Protein AF-A0A838JLZ0-F1 (afdb_monomer_lite)

Sequence (67 aa):
YGANRLAEGKLPACAEMCSTKALLGGDGDVVADIYRERVLTRGKGSEVWGWGTAYGKPQAPQPGAKS

Secondary structure (DSSP, 8-state):
----TTTTTPPPHHHHT-TTS-S--S-HHHHHHHHHHHHHHHT--GGG-SHHHHS----PPPTT---

Foldseek 3Di:
DDDPQVVVVHWDPCCVPDPPNPDDDDDPVVVVVVLVVVCVVVVHHCVCDDDCNVPNDPPDPDPDDDD

Radius of gyration: 19.8 Å; chains: 1; bounding box: 46×37×46 Å

Structure (mmCIF, N/CA/C/O backbone):
data_AF-A0A838JLZ0-F1
#
_entry.id   AF-A0A838JLZ0-F1
#
loop_
_atom_site.group_PDB
_atom_site.id
_atom_site.type_symbol
_atom_site.label_atom_id
_atom_site.label_alt_id
_atom_site.label_comp_id
_atom_site.label_asym_id
_atom_site.label_entity_id
_atom_site.label_seq_id
_atom_site.pdbx_PDB_ins_code
_atom_site.Cartn_x
_atom_site.Cartn_y
_atom_site.Cartn_z
_atom_site.occupancy
_atom_site.B_iso_or_equiv
_atom_site.auth_seq_id
_atom_site.auth_comp_id
_atom_site.auth_asym_id
_atom_site.auth_atom_id
_atom_site.pdbx_PDB_model_num
ATOM 1 N N . TYR A 1 1 ? 9.304 18.592 -14.706 1.00 55.47 1 TYR A N 1
ATOM 2 C CA . TYR A 1 1 ? 9.131 17.331 -15.454 1.00 55.47 1 TYR A CA 1
ATOM 3 C C . TYR A 1 1 ? 9.239 16.195 -14.447 1.00 55.47 1 TYR A C 1
ATOM 5 O O . TYR A 1 1 ? 10.199 16.197 -13.687 1.00 55.47 1 TYR A O 1
ATOM 13 N N . GLY A 1 2 ? 8.226 15.334 -14.334 1.00 82.31 2 GLY A N 1
ATOM 14 C CA . GLY A 1 2 ? 8.202 14.227 -13.367 1.00 82.31 2 GLY A CA 1
ATOM 15 C C . GLY A 1 2 ? 8.622 12.909 -14.018 1.00 82.31 2 GLY A C 1
ATOM 16 O O . GLY A 1 2 ? 8.392 12.721 -15.209 1.00 82.31 2 GLY A O 1
ATOM 17 N N . ALA A 1 3 ? 9.234 12.009 -13.250 1.00 85.25 3 ALA A N 1
ATOM 18 C CA . ALA A 1 3 ? 9.544 10.657 -13.710 1.00 85.25 3 ALA A CA 1
ATOM 19 C C . ALA A 1 3 ? 8.297 9.763 -13.627 1.00 85.25 3 ALA A C 1
ATOM 21 O O . ALA A 1 3 ? 7.625 9.725 -12.591 1.00 85.25 3 ALA A O 1
ATOM 22 N N . ASN A 1 4 ? 7.998 9.025 -14.698 1.00 90.31 4 ASN A N 1
ATOM 23 C CA . ASN A 1 4 ? 6.911 8.049 -14.715 1.00 90.31 4 ASN A CA 1
ATOM 24 C C . ASN A 1 4 ? 7.416 6.690 -14.204 1.00 90.31 4 ASN A C 1
ATOM 26 O O . ASN A 1 4 ? 7.736 5.796 -14.982 1.00 90.31 4 ASN A O 1
ATOM 30 N N . ARG A 1 5 ? 7.469 6.541 -12.875 1.00 92.75 5 ARG A N 1
ATOM 31 C CA . ARG A 1 5 ? 7.976 5.332 -12.196 1.00 92.75 5 ARG A CA 1
ATOM 32 C C . ARG A 1 5 ? 7.266 4.046 -12.622 1.00 92.75 5 ARG A C 1
ATOM 34 O O . ARG A 1 5 ? 7.914 3.011 -12.725 1.00 92.75 5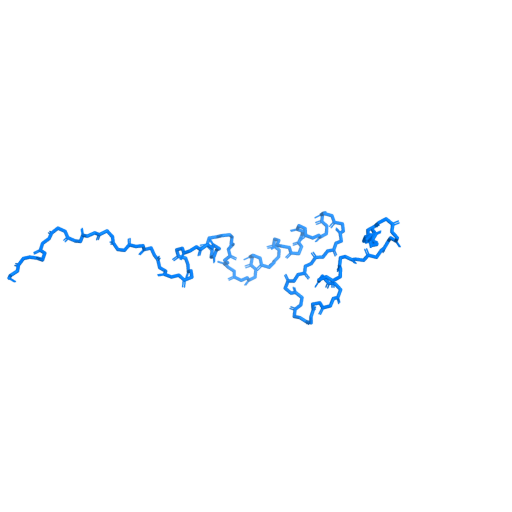 ARG A O 1
ATOM 41 N N . LEU A 1 6 ? 5.963 4.125 -12.897 1.00 89.31 6 LEU A N 1
ATOM 42 C CA . LEU A 1 6 ? 5.165 2.967 -13.301 1.00 89.31 6 LEU A CA 1
ATOM 43 C C . LEU A 1 6 ? 5.642 2.402 -14.642 1.00 89.31 6 LEU A C 1
ATOM 45 O O . LEU A 1 6 ? 5.788 1.193 -14.780 1.00 89.31 6 LEU A O 1
ATOM 49 N N . ALA A 1 7 ? 5.952 3.276 -15.605 1.00 91.31 7 ALA A N 1
ATOM 50 C CA . ALA A 1 7 ? 6.489 2.864 -16.903 1.00 91.31 7 ALA A CA 1
ATOM 51 C C . ALA A 1 7 ? 7.903 2.258 -16.801 1.00 91.31 7 ALA A C 1
ATOM 53 O O . ALA A 1 7 ? 8.313 1.503 -17.675 1.00 91.31 7 ALA A O 1
ATOM 54 N N . GLU A 1 8 ? 8.636 2.558 -15.727 1.00 90.75 8 GLU A N 1
ATOM 55 C CA . GLU A 1 8 ? 9.955 1.986 -15.423 1.00 90.75 8 GLU A CA 1
ATOM 56 C C . GLU A 1 8 ? 9.868 0.668 -14.627 1.00 90.75 8 GLU A C 1
ATOM 58 O O . GLU A 1 8 ? 10.897 0.141 -14.206 1.00 90.75 8 GLU A O 1
ATOM 63 N N . GLY A 1 9 ? 8.658 0.154 -14.365 1.00 90.88 9 GLY A N 1
ATOM 64 C CA . GLY A 1 9 ? 8.442 -1.054 -13.560 1.00 90.88 9 GLY A CA 1
ATOM 65 C C . GLY A 1 9 ? 8.688 -0.860 -12.060 1.00 90.88 9 GLY A C 1
ATOM 66 O O . GLY A 1 9 ? 8.816 -1.835 -11.323 1.00 90.88 9 GLY A O 1
ATOM 67 N N . LYS A 1 10 ? 8.770 0.391 -11.595 1.00 91.62 10 LYS A N 1
ATOM 68 C CA . LYS A 1 10 ? 8.922 0.732 -10.177 1.00 91.62 10 LYS A CA 1
ATOM 69 C C . LYS A 1 10 ? 7.558 0.983 -9.559 1.00 91.62 10 LYS A C 1
ATOM 71 O O . LYS A 1 10 ? 6.647 1.511 -10.206 1.00 91.62 10 LYS A 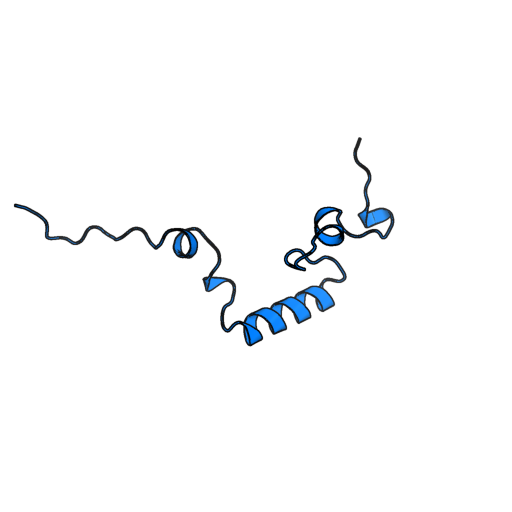O 1
ATOM 76 N N . LEU A 1 11 ? 7.428 0.673 -8.277 1.00 90.31 11 LEU A N 1
ATOM 77 C CA . LEU A 1 11 ? 6.205 0.976 -7.553 1.00 90.31 11 LEU A CA 1
ATOM 78 C C . LEU A 1 11 ? 6.069 2.501 -7.342 1.00 90.31 11 LEU A C 1
ATOM 80 O O . LEU A 1 11 ? 7.051 3.261 -7.405 1.00 90.31 11 LEU A O 1
ATOM 84 N N . PRO A 1 12 ? 4.840 2.988 -7.081 1.00 91.50 12 PRO A N 1
ATOM 85 C CA . PRO A 1 12 ? 4.623 4.365 -6.662 1.00 91.50 12 PRO A CA 1
ATOM 86 C C . PRO A 1 12 ? 5.487 4.705 -5.446 1.00 91.50 12 PRO A C 1
ATOM 88 O O . PRO A 1 12 ? 5.520 3.954 -4.474 1.00 91.50 12 PRO A O 1
ATOM 91 N N . ALA A 1 13 ? 6.133 5.873 -5.467 1.00 91.69 13 ALA A N 1
ATOM 92 C CA . ALA A 1 13 ? 7.074 6.283 -4.423 1.00 91.69 13 ALA A CA 1
ATOM 93 C C . ALA A 1 13 ? 6.460 6.225 -3.008 1.00 91.69 13 ALA A C 1
ATOM 95 O O . ALA A 1 13 ? 7.112 5.801 -2.059 1.00 91.69 13 ALA A O 1
ATOM 96 N N . CYS A 1 14 ? 5.179 6.585 -2.872 1.00 91.31 14 CYS A N 1
ATOM 97 C CA . CYS A 1 14 ? 4.466 6.520 -1.597 1.00 91.31 14 CYS A CA 1
ATOM 98 C C . CYS A 1 14 ? 4.275 5.080 -1.095 1.00 91.31 14 CYS A C 1
ATOM 100 O O . CYS A 1 14 ? 4.348 4.846 0.107 1.00 91.31 14 CYS A O 1
ATOM 102 N N . ALA A 1 15 ? 4.027 4.126 -1.997 1.00 93.94 15 ALA A N 1
ATOM 103 C CA . ALA A 1 15 ? 3.874 2.718 -1.641 1.00 93.94 15 ALA A CA 1
ATOM 104 C C . ALA A 1 15 ? 5.231 2.081 -1.300 1.00 93.94 15 ALA A C 1
ATOM 106 O O . ALA A 1 15 ? 5.320 1.364 -0.308 1.00 93.94 15 ALA A O 1
ATOM 107 N N . GLU A 1 16 ? 6.296 2.400 -2.047 1.00 90.19 16 GLU A N 1
ATOM 108 C CA . GLU A 1 16 ? 7.653 1.893 -1.767 1.00 90.19 16 GLU A CA 1
ATOM 109 C C . GLU A 1 16 ? 8.215 2.387 -0.433 1.00 90.19 16 GLU A C 1
ATOM 111 O O . GLU A 1 16 ? 8.864 1.630 0.283 1.00 90.19 16 GLU A O 1
ATOM 116 N N . MET A 1 17 ? 7.958 3.647 -0.078 1.00 93.69 17 MET A N 1
ATOM 117 C CA . MET A 1 17 ? 8.460 4.238 1.167 1.00 93.69 17 MET A CA 1
ATOM 118 C C . MET A 1 17 ? 7.567 3.949 2.385 1.00 93.69 17 MET A C 1
ATOM 120 O O . MET A 1 17 ? 7.892 4.361 3.500 1.00 93.69 17 MET A O 1
ATOM 124 N N . CYS A 1 18 ? 6.430 3.267 2.215 1.00 93.75 18 CYS A N 1
ATOM 125 C CA . CYS A 1 18 ? 5.491 3.037 3.308 1.00 93.75 18 CYS A CA 1
ATOM 126 C C . CYS A 1 18 ? 6.003 1.960 4.282 1.00 93.75 18 CYS A C 1
ATOM 128 O O . CYS A 1 18 ? 5.848 0.762 4.052 1.00 93.75 18 CYS A O 1
ATOM 130 N N . SER A 1 19 ? 6.534 2.381 5.430 1.00 94.25 19 SER A N 1
ATOM 131 C CA . SER A 1 19 ? 7.054 1.481 6.474 1.00 94.25 19 SER A CA 1
ATOM 132 C C . SER A 1 19 ? 5.986 0.594 7.127 1.00 94.25 19 SER A C 1
ATOM 134 O O . SER A 1 19 ? 6.271 -0.525 7.546 1.00 94.25 19 SER A O 1
ATOM 136 N N . THR A 1 20 ? 4.743 1.072 7.203 1.00 92.75 20 THR A N 1
ATOM 137 C CA . THR A 1 20 ? 3.638 0.397 7.905 1.00 92.75 20 THR A CA 1
ATOM 138 C C . THR A 1 20 ? 2.763 -0.462 6.994 1.00 92.75 20 THR A C 1
ATOM 140 O O . THR A 1 20 ? 1.777 -1.038 7.457 1.00 92.75 20 THR A O 1
ATOM 143 N N . LYS A 1 21 ? 3.087 -0.552 5.694 1.00 87.56 21 LYS A N 1
ATOM 144 C CA . LYS A 1 21 ? 2.268 -1.245 4.677 1.00 87.56 21 LYS A CA 1
ATOM 145 C C . LYS A 1 21 ? 0.809 -0.762 4.629 1.00 87.56 21 LYS A C 1
ATOM 147 O O . LYS A 1 2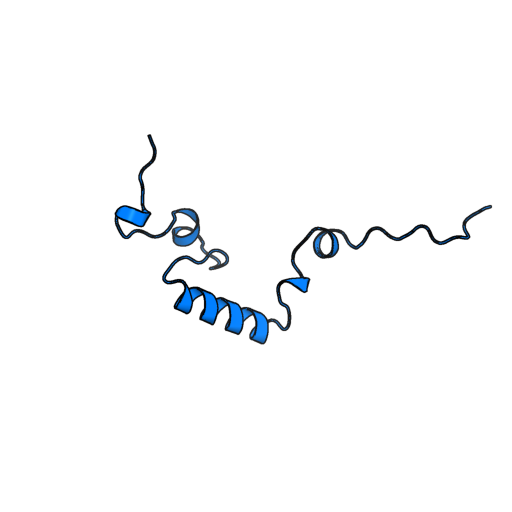1 ? -0.106 -1.537 4.316 1.00 87.56 21 LYS A O 1
ATOM 152 N N . ALA A 1 22 ? 0.582 0.510 4.961 1.00 89.88 22 ALA A N 1
ATOM 153 C CA . ALA A 1 22 ? -0.714 1.168 4.826 1.00 89.88 22 ALA A CA 1
ATOM 154 C C . ALA A 1 22 ? -1.040 1.458 3.354 1.00 89.88 22 ALA A C 1
ATOM 156 O O . ALA A 1 22 ? -2.163 1.216 2.921 1.00 89.88 22 ALA A O 1
ATOM 157 N N . LEU A 1 23 ? -0.046 1.915 2.588 1.00 93.06 23 LEU A N 1
ATOM 158 C CA . LEU A 1 23 ? -0.137 2.091 1.142 1.00 93.06 23 LEU A CA 1
ATOM 159 C C . LEU A 1 23 ? 0.351 0.818 0.445 1.00 93.06 23 LEU A C 1
ATOM 161 O O . LEU A 1 23 ? 1.400 0.282 0.799 1.00 93.06 23 LEU A O 1
ATOM 165 N N . LEU A 1 24 ? -0.422 0.338 -0.528 1.00 93.00 24 LEU A N 1
ATOM 166 C CA . LEU A 1 24 ? -0.126 -0.846 -1.334 1.00 93.00 24 LEU A CA 1
ATOM 167 C C . LEU A 1 24 ? -0.104 -0.456 -2.814 1.00 93.00 24 LEU A C 1
ATOM 169 O O . LEU A 1 24 ? -0.889 0.387 -3.244 1.00 93.00 24 LEU A O 1
ATOM 173 N N . GLY A 1 25 ? 0.779 -1.082 -3.585 1.00 92.94 25 GLY A N 1
ATOM 174 C CA . GLY A 1 25 ? 0.817 -0.984 -5.040 1.00 92.94 25 GLY A CA 1
ATOM 175 C C . GLY A 1 25 ? 1.272 -2.316 -5.628 1.00 92.94 25 GLY A C 1
ATOM 176 O O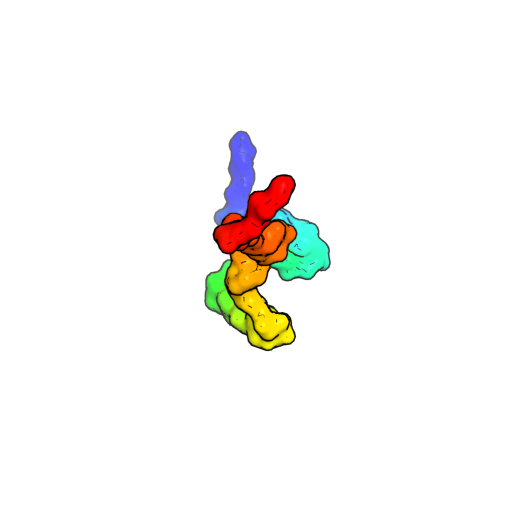 . GLY A 1 25 ? 2.034 -3.036 -4.985 1.00 92.94 25 GLY A O 1
ATOM 177 N N . GLY A 1 26 ? 0.782 -2.647 -6.817 1.00 91.81 26 GLY A N 1
ATOM 178 C CA . GLY A 1 26 ? 1.025 -3.925 -7.483 1.00 91.81 26 GLY A CA 1
ATOM 179 C C . GLY A 1 26 ? -0.136 -4.281 -8.407 1.00 91.81 26 GLY A C 1
ATOM 180 O O . GLY A 1 26 ? -0.983 -3.428 -8.686 1.00 91.81 26 GLY A O 1
ATOM 181 N N . ASP A 1 27 ? -0.178 -5.535 -8.849 1.00 93.44 27 ASP A N 1
ATOM 182 C CA . ASP A 1 27 ? -1.272 -6.054 -9.668 1.00 93.44 27 ASP A CA 1
ATOM 183 C C . ASP A 1 27 ? -2.618 -5.938 -8.948 1.00 93.44 27 ASP A C 1
ATOM 185 O O . ASP A 1 27 ? -2.739 -6.242 -7.757 1.00 93.44 27 ASP A O 1
ATOM 189 N N . GLY A 1 28 ? -3.636 -5.497 -9.689 1.00 93.88 28 GLY A N 1
ATOM 190 C CA . GLY A 1 28 ? -4.951 -5.177 -9.135 1.00 93.88 28 GLY A CA 1
ATOM 191 C C . GLY A 1 28 ? -5.588 -6.343 -8.383 1.00 93.88 28 GLY A C 1
ATOM 192 O O . GLY A 1 28 ? -6.082 -6.143 -7.275 1.00 93.88 28 GLY A O 1
ATOM 193 N N . ASP A 1 29 ? -5.507 -7.553 -8.937 1.00 96.81 29 ASP A N 1
ATOM 194 C CA . ASP A 1 29 ? -6.085 -8.755 -8.327 1.00 96.81 29 ASP A CA 1
ATOM 195 C C . ASP A 1 29 ? -5.399 -9.090 -6.995 1.00 96.81 29 ASP A C 1
ATOM 197 O O . ASP A 1 29 ? -6.061 -9.285 -5.979 1.00 96.81 29 ASP A O 1
ATOM 201 N N . VAL A 1 30 ? -4.065 -9.026 -6.947 1.00 95.88 30 VAL A N 1
ATOM 202 C CA . VAL A 1 30 ? -3.293 -9.274 -5.718 1.00 95.88 30 VAL A CA 1
ATOM 203 C C . VAL A 1 30 ? -3.605 -8.222 -4.650 1.00 95.88 30 VAL A C 1
ATOM 205 O O . VAL A 1 30 ? -3.792 -8.543 -3.474 1.00 95.88 30 VAL A O 1
ATOM 208 N N . VAL A 1 31 ? -3.690 -6.946 -5.041 1.00 94.25 31 VAL A N 1
ATOM 209 C CA . VAL A 1 31 ? -4.040 -5.859 -4.114 1.00 94.25 31 VAL A CA 1
ATOM 210 C C . VAL A 1 31 ? -5.473 -6.024 -3.592 1.00 94.25 31 VAL A C 1
ATOM 212 O O . VAL A 1 31 ? -5.719 -5.789 -2.404 1.00 94.25 31 VAL A O 1
ATOM 215 N N . ALA A 1 32 ? -6.408 -6.456 -4.440 1.00 94.19 32 ALA A N 1
ATOM 216 C CA . ALA A 1 32 ? -7.791 -6.720 -4.055 1.00 94.19 32 ALA A CA 1
ATOM 217 C C . ALA A 1 32 ? -7.901 -7.894 -3.069 1.00 94.19 32 ALA A C 1
ATOM 219 O O . ALA A 1 32 ? -8.672 -7.812 -2.109 1.00 94.19 32 ALA A O 1
ATOM 220 N N . ASP A 1 33 ? -7.114 -8.952 -3.254 1.00 95.81 33 ASP A N 1
ATOM 221 C CA . ASP A 1 33 ? -7.054 -10.098 -2.340 1.00 95.81 33 ASP A CA 1
ATOM 222 C C . ASP A 1 33 ? -6.588 -9.670 -0.945 1.00 95.81 33 ASP A C 1
ATOM 224 O O . ASP A 1 33 ? -7.279 -9.921 0.047 1.00 95.81 33 ASP A O 1
ATOM 228 N N . ILE A 1 34 ? -5.484 -8.917 -0.873 1.00 94.31 34 ILE A N 1
ATOM 229 C CA . ILE A 1 34 ? -4.955 -8.369 0.386 1.00 94.31 34 ILE A CA 1
ATOM 230 C C . ILE A 1 34 ? -5.979 -7.442 1.050 1.00 94.31 34 ILE A C 1
ATOM 232 O O . ILE A 1 34 ? -6.141 -7.455 2.274 1.00 94.31 34 ILE A O 1
ATOM 236 N N . TYR A 1 35 ? -6.670 -6.608 0.269 1.00 91.56 35 TYR A N 1
ATOM 237 C CA . TYR A 1 35 ? -7.723 -5.743 0.797 1.00 91.56 35 TYR A CA 1
ATOM 238 C C . TYR A 1 35 ? -8.839 -6.566 1.450 1.00 91.56 35 TYR A C 1
ATOM 240 O O . TYR A 1 35 ? -9.193 -6.303 2.602 1.00 91.56 35 TYR A O 1
ATOM 248 N N . ARG A 1 36 ? -9.348 -7.591 0.757 1.00 92.75 36 ARG A N 1
ATOM 249 C CA . ARG A 1 36 ? -10.402 -8.475 1.274 1.00 92.75 36 ARG A CA 1
ATOM 250 C C . ARG A 1 36 ? -9.964 -9.182 2.554 1.00 92.75 36 ARG A C 1
ATOM 252 O O . ARG A 1 36 ? -10.695 -9.142 3.543 1.00 92.75 36 ARG A O 1
ATOM 259 N N . GLU A 1 37 ? -8.759 -9.743 2.579 1.00 93.75 37 GLU A N 1
ATOM 260 C CA . GLU A 1 37 ? -8.197 -10.393 3.769 1.00 93.75 37 GLU A CA 1
ATOM 261 C C . GLU A 1 37 ? -8.106 -9.429 4.962 1.00 93.75 37 GLU A C 1
ATOM 263 O O . GLU A 1 37 ? -8.497 -9.769 6.083 1.00 93.75 37 GLU A O 1
ATOM 268 N N . ARG A 1 38 ? -7.653 -8.190 4.727 1.00 92.19 38 ARG A N 1
ATOM 269 C CA . ARG A 1 38 ? -7.551 -7.157 5.771 1.00 92.19 38 ARG A CA 1
ATOM 270 C C . ARG A 1 38 ? -8.916 -6.753 6.313 1.00 92.19 38 ARG A C 1
ATOM 272 O O . ARG A 1 38 ? -9.029 -6.544 7.520 1.00 92.19 38 ARG A O 1
ATOM 279 N N . VAL A 1 39 ? -9.927 -6.637 5.454 1.00 89.94 39 VAL A N 1
ATOM 280 C CA . VAL A 1 39 ? -11.303 -6.333 5.873 1.00 89.94 39 VAL A CA 1
ATOM 281 C C . VAL A 1 39 ? -11.862 -7.463 6.734 1.00 89.94 39 VAL A C 1
ATOM 283 O O . VAL A 1 39 ? -12.375 -7.187 7.819 1.00 89.94 39 VAL A O 1
ATOM 286 N N . LEU A 1 40 ? -11.698 -8.719 6.303 1.00 91.38 40 LEU A N 1
ATOM 287 C CA . LEU A 1 40 ? -12.145 -9.895 7.058 1.00 91.38 40 LEU A CA 1
ATOM 288 C C . LEU A 1 40 ? -11.444 -9.994 8.418 1.00 91.38 40 LEU A C 1
ATOM 290 O O . LEU A 1 40 ? -12.103 -10.137 9.443 1.00 91.38 40 LEU A O 1
ATOM 294 N N . THR A 1 41 ? -10.121 -9.836 8.443 1.00 91.38 41 THR A N 1
ATOM 295 C CA . THR A 1 41 ? -9.316 -9.924 9.673 1.00 91.38 41 THR A CA 1
ATOM 296 C C . THR A 1 41 ? -9.644 -8.811 10.668 1.00 91.38 41 THR A C 1
ATOM 298 O O . THR A 1 41 ? -9.685 -9.041 11.874 1.00 91.38 41 THR A O 1
ATOM 301 N N . ARG A 1 42 ? -9.867 -7.582 10.186 1.00 87.69 42 ARG A N 1
ATOM 302 C CA . ARG A 1 42 ? -10.163 -6.423 11.048 1.00 87.69 42 ARG A CA 1
ATOM 303 C C . ARG A 1 42 ? -11.644 -6.318 11.419 1.00 87.69 42 ARG A C 1
ATOM 305 O O . ARG A 1 42 ? -11.987 -5.495 12.266 1.00 87.69 42 ARG A O 1
ATOM 312 N N . GLY A 1 43 ? -12.512 -7.096 10.769 1.00 81.88 43 GLY A N 1
ATOM 313 C CA . GLY A 1 43 ? -13.964 -7.064 10.955 1.00 81.88 43 GLY A CA 1
ATOM 314 C C . GLY A 1 43 ? -14.611 -5.732 10.566 1.00 81.88 43 GLY A C 1
ATOM 315 O 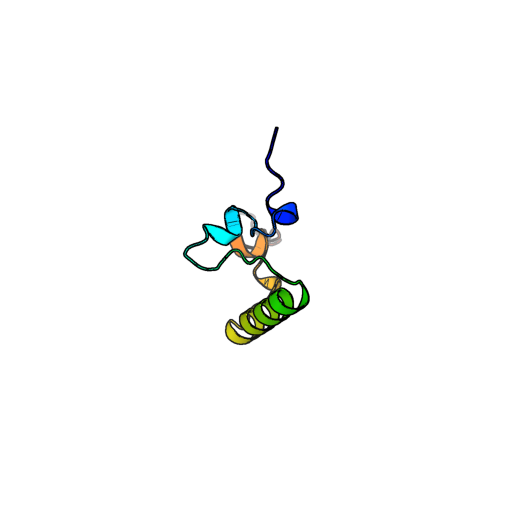O . GLY A 1 43 ? -15.717 -5.436 11.009 1.00 81.88 43 GLY A O 1
ATOM 316 N N . LYS A 1 44 ? -13.903 -4.891 9.805 1.00 70.69 44 LYS A N 1
ATOM 317 C CA . LYS A 1 44 ? -14.321 -3.533 9.462 1.00 70.69 44 LYS A CA 1
ATOM 318 C C . LYS A 1 44 ? -13.846 -3.160 8.056 1.00 70.69 44 LYS A C 1
ATOM 320 O O . LYS A 1 44 ? -12.652 -3.244 7.762 1.00 70.69 44 LYS A O 1
ATOM 325 N N . GLY A 1 45 ? -14.787 -2.762 7.200 1.00 70.75 45 GLY A N 1
ATOM 326 C CA . GLY A 1 45 ? -14.548 -2.390 5.802 1.00 70.75 45 GLY A CA 1
ATOM 327 C C . GLY A 1 45 ? -14.477 -0.879 5.564 1.00 70.75 45 GLY A C 1
ATOM 328 O O . GLY A 1 45 ? -14.025 -0.109 6.412 1.00 70.75 45 GLY A O 1
ATOM 329 N N . SER A 1 46 ? -14.977 -0.444 4.406 1.00 65.50 46 SER A N 1
ATOM 330 C CA . SER A 1 46 ? -15.169 0.973 4.047 1.00 65.50 46 SER A CA 1
ATOM 331 C C . SER A 1 46 ? -16.097 1.740 4.999 1.00 65.50 46 SER A C 1
ATOM 333 O O . SER A 1 46 ? -16.105 2.963 4.993 1.00 65.50 46 SER A O 1
ATOM 335 N N . GLU A 1 47 ? -16.841 1.048 5.859 1.00 65.00 47 GLU A N 1
ATOM 336 C CA . GLU A 1 47 ? -17.742 1.626 6.866 1.00 65.00 47 GLU A CA 1
ATOM 337 C C . GLU A 1 47 ? -17.016 2.456 7.943 1.00 65.00 47 GLU A C 1
ATOM 339 O O . GLU A 1 47 ? -17.641 3.237 8.658 1.00 65.00 47 GLU A O 1
ATOM 344 N N . VAL A 1 48 ? -15.693 2.303 8.063 1.00 67.19 48 VAL A N 1
ATOM 345 C CA . VAL A 1 48 ? -14.825 3.068 8.986 1.00 67.19 48 VAL A CA 1
ATOM 346 C C . VAL A 1 48 ? -14.118 4.221 8.265 1.00 67.19 48 VAL A C 1
ATOM 348 O O . VAL A 1 48 ? -13.270 4.903 8.836 1.00 67.19 48 VAL A O 1
ATOM 351 N N . TRP A 1 49 ? -14.428 4.432 6.987 1.00 66.94 49 TRP A N 1
ATOM 352 C CA . TRP A 1 49 ? -13.840 5.483 6.175 1.00 66.94 49 TRP A CA 1
ATOM 353 C C . TRP A 1 49 ? -14.788 6.682 6.081 1.00 66.94 49 TRP A C 1
ATOM 355 O O . TRP A 1 49 ? -15.966 6.543 5.760 1.00 66.94 49 TRP A O 1
ATOM 365 N N . GLY A 1 50 ? -14.256 7.882 6.320 1.00 74.00 50 GLY A N 1
ATOM 366 C CA . GLY A 1 50 ? -14.973 9.144 6.134 1.00 74.00 50 GLY A CA 1
ATOM 367 C C . GLY A 1 50 ? -15.207 9.947 7.415 1.00 74.00 50 GLY A C 1
ATOM 368 O O . GLY A 1 50 ? -14.913 9.520 8.532 1.00 74.00 50 GLY A O 1
ATOM 369 N N . TRP A 1 51 ? -15.751 11.153 7.231 1.00 75.69 51 TRP A N 1
ATOM 370 C CA . TRP A 1 51 ? -15.931 12.156 8.288 1.00 75.69 51 TRP A CA 1
ATOM 371 C C . TRP A 1 51 ? -16.766 11.654 9.471 1.00 75.69 51 TRP A C 1
ATOM 373 O O . TRP A 1 51 ? -16.446 11.964 10.612 1.00 75.69 51 TRP A O 1
ATOM 383 N N . GLY A 1 52 ? -17.785 10.826 9.218 1.00 76.44 52 GLY A N 1
ATOM 384 C CA . GLY A 1 52 ? -18.652 10.279 10.266 1.00 76.44 52 GLY A CA 1
ATOM 385 C C . GLY A 1 52 ? -17.948 9.315 11.225 1.00 76.44 52 GLY A C 1
ATOM 386 O O . GLY A 1 52 ? -18.357 9.200 12.376 1.00 76.44 52 GLY A O 1
ATOM 387 N N . THR A 1 53 ? -16.880 8.649 10.783 1.00 79.06 53 THR A N 1
ATOM 388 C CA . THR A 1 53 ? -16.049 7.805 11.650 1.00 79.06 53 THR A CA 1
ATOM 389 C C . THR A 1 53 ? -14.961 8.614 12.347 1.00 79.06 53 THR A C 1
ATOM 391 O O . THR A 1 53 ? -14.680 8.372 13.516 1.00 79.06 53 THR A O 1
ATOM 394 N N . ALA A 1 54 ? -14.362 9.578 11.641 1.00 74.75 54 ALA A N 1
ATOM 395 C CA . ALA A 1 54 ? -13.284 10.406 12.178 1.00 74.75 54 ALA A CA 1
ATOM 396 C C . ALA A 1 54 ? -13.770 11.424 13.226 1.00 74.75 54 ALA A C 1
ATOM 398 O O . ALA A 1 54 ? -13.053 11.697 14.185 1.00 74.75 54 ALA A O 1
ATOM 399 N N . TYR A 1 55 ? -14.982 11.962 13.060 1.00 81.75 55 TYR A N 1
ATOM 400 C CA . TYR A 1 55 ? -15.511 13.061 13.879 1.00 81.75 55 TYR A CA 1
ATOM 401 C C . TYR A 1 55 ? -16.923 12.803 14.432 1.00 81.75 55 TYR A C 1
ATOM 403 O O . TYR A 1 55 ? -17.493 13.675 15.082 1.00 81.75 55 TYR A O 1
ATOM 411 N N . GLY A 1 56 ? -17.494 11.615 14.203 1.00 72.44 56 GLY A N 1
ATOM 412 C CA . GLY A 1 56 ? -18.886 11.309 14.545 1.00 72.44 56 GLY A CA 1
ATOM 413 C C . GLY A 1 56 ? -19.881 11.832 13.502 1.00 72.44 56 GLY A C 1
ATOM 414 O O . GLY A 1 56 ? -19.589 12.731 12.712 1.00 72.44 56 GLY A O 1
ATOM 415 N N . LYS A 1 57 ? -21.089 11.255 13.466 1.00 73.19 57 LYS A N 1
ATOM 416 C CA . LYS A 1 57 ? -22.198 11.838 12.692 1.00 73.19 57 LYS A CA 1
ATOM 417 C C . LYS A 1 57 ? -22.631 13.132 13.394 1.00 73.19 57 LYS A C 1
ATOM 419 O O . LYS A 1 57 ? -22.775 13.090 14.615 1.00 73.19 57 LYS A O 1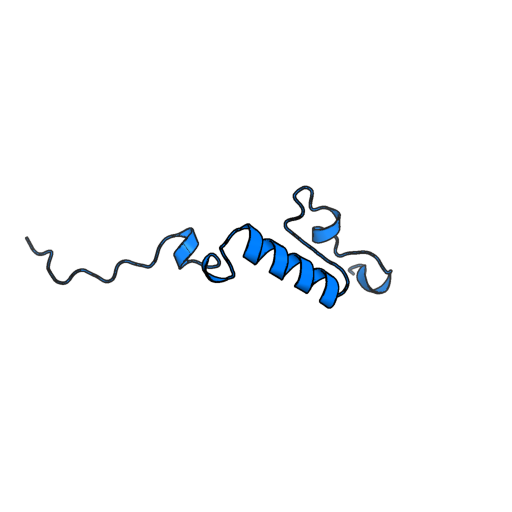
ATOM 424 N N . PRO A 1 58 ? -22.865 14.252 12.679 1.00 66.69 58 PRO A N 1
ATOM 425 C CA . PRO A 1 58 ? -23.439 15.435 13.308 1.00 66.69 58 PRO A CA 1
ATOM 426 C C . PRO A 1 58 ? -24.745 15.022 13.990 1.00 66.69 58 PRO A C 1
ATOM 428 O O . PRO A 1 58 ? -25.633 14.454 13.350 1.00 66.69 58 PRO A O 1
ATOM 431 N N . GLN A 1 59 ? -24.820 15.233 15.305 1.00 62.03 59 GLN A N 1
ATOM 432 C CA . GLN A 1 59 ? -26.019 14.951 16.078 1.00 62.03 59 GLN A CA 1
ATOM 433 C C . GLN A 1 59 ? -27.145 15.787 15.461 1.00 62.03 59 GLN A C 1
ATOM 435 O O . GLN A 1 59 ? -27.068 17.017 15.456 1.00 62.03 59 GLN A O 1
ATOM 440 N N . ALA A 1 60 ? -28.169 15.139 14.900 1.00 62.12 60 ALA A N 1
ATOM 441 C CA . ALA A 1 60 ? -29.386 15.852 14.539 1.00 62.12 60 ALA A CA 1
ATOM 442 C C . ALA A 1 60 ? -29.874 16.595 15.798 1.00 62.12 60 ALA A C 1
ATOM 444 O O . ALA A 1 60 ? -29.832 15.995 16.881 1.00 62.12 60 ALA A O 1
ATOM 445 N N . PRO A 1 61 ? -30.287 17.873 15.701 1.00 54.22 61 PRO A N 1
ATOM 446 C CA . PRO A 1 61 ? -30.774 18.607 16.858 1.00 54.22 61 PRO A CA 1
ATOM 447 C C . PRO A 1 61 ? -31.879 17.789 17.524 1.00 54.22 61 PRO A C 1
ATOM 449 O O . PRO A 1 61 ? -32.874 17.456 16.880 1.00 54.22 61 PRO A O 1
ATOM 452 N N . GLN A 1 62 ? -31.695 17.423 18.793 1.00 58.03 62 GLN A N 1
ATOM 453 C CA . GLN A 1 62 ? -32.771 16.816 19.565 1.00 58.03 62 GLN A CA 1
ATOM 454 C C . GLN A 1 62 ? -33.878 17.872 19.696 1.00 58.03 62 GLN A C 1
ATOM 456 O O . GLN A 1 62 ? -33.600 18.969 20.196 1.00 58.03 62 GLN A O 1
ATOM 461 N N . PRO A 1 63 ? -35.112 17.602 19.238 1.00 48.44 63 PRO A N 1
ATOM 462 C CA . PRO A 1 63 ? -36.199 18.557 19.370 1.00 48.44 63 PRO A CA 1
ATOM 463 C C . PRO A 1 63 ? -36.613 18.594 20.844 1.00 48.44 63 PRO A C 1
ATOM 465 O O . PRO A 1 63 ? -37.417 17.778 21.281 1.00 48.44 63 PRO A O 1
ATOM 468 N N . GLY A 1 64 ? -36.031 19.500 21.638 1.00 56.41 64 GLY A N 1
ATOM 469 C CA . GLY A 1 64 ? -36.454 19.627 23.036 1.00 56.41 64 GLY A CA 1
ATOM 470 C C . GLY A 1 64 ? -35.664 20.525 23.984 1.00 56.41 64 GLY A C 1
ATOM 471 O O . GLY A 1 64 ? -36.178 20.813 25.057 1.00 56.41 64 GLY A O 1
ATOM 472 N N . ALA A 1 65 ? -34.470 21.017 23.651 1.00 50.19 65 ALA A N 1
ATOM 473 C CA . ALA A 1 65 ? -33.727 21.865 24.590 1.00 50.19 65 ALA A CA 1
ATOM 474 C C . ALA A 1 65 ? -34.139 23.347 24.474 1.00 50.19 65 ALA A C 1
ATOM 476 O O . ALA A 1 65 ? -33.478 24.139 23.803 1.00 50.19 65 ALA A O 1
ATOM 477 N N . LYS A 1 66 ? -35.245 23.713 25.132 1.00 44.69 66 LYS A N 1
ATOM 478 C CA . LYS A 1 66 ? -35.484 25.080 25.616 1.00 44.69 66 LYS A CA 1
ATOM 479 C C . LYS A 1 66 ? -35.525 25.067 27.145 1.00 44.69 66 LYS A C 1
ATOM 481 O O . LYS A 1 66 ? -36.351 24.358 27.714 1.00 44.69 66 LYS A O 1
ATOM 486 N N . SER A 1 67 ? -34.695 25.899 27.768 1.00 45.28 67 SER A N 1
ATOM 487 C CA . SER A 1 67 ? -34.993 26.591 29.028 1.00 45.28 67 SER A CA 1
ATOM 488 C C . SER A 1 67 ? -34.324 27.953 28.987 1.00 45.28 67 SER A C 1
ATOM 490 O O . SER A 1 67 ? -33.093 27.949 28.757 1.00 45.28 67 SER A O 1
#

pLDDT: mean 81.55, std 14.71, range [44.69, 96.81]